Protein AF-A0A523TB74-F1 (afdb_monomer_lite)

Foldseek 3Di:
DQPQDDPVVLVVQLVVQCVVCVPVCVPPDPVVSSVVSNVVSVVVSVVVVVVVVVVVVVVD

Structure (mmCIF, N/CA/C/O backbone):
data_AF-A0A523TB74-F1
#
_entry.id   AF-A0A523TB74-F1
#
loop_
_atom_site.group_PDB
_atom_site.id
_atom_site.type_symbol
_atom_site.label_atom_id
_atom_site.label_alt_id
_atom_site.label_comp_id
_atom_site.label_asym_id
_atom_site.label_entity_id
_atom_site.label_seq_id
_atom_site.pdbx_PDB_ins_code
_atom_site.Cartn_x
_atom_site.Cartn_y
_atom_site.Cartn_z
_atom_site.occupancy
_atom_site.B_iso_or_equiv
_atom_site.auth_seq_id
_atom_site.auth_comp_id
_atom_site.auth_asym_id
_atom_site.auth_atom_id
_atom_site.pdbx_PDB_model_num
ATOM 1 N N . MET A 1 1 ? -17.528 8.731 8.527 1.00 44.38 1 MET A N 1
ATOM 2 C CA . MET A 1 1 ? -16.370 9.226 7.757 1.00 44.38 1 MET A CA 1
ATOM 3 C C . MET A 1 1 ? -15.302 8.159 7.797 1.00 44.38 1 MET A C 1
ATOM 5 O O . MET A 1 1 ? -14.869 7.804 8.888 1.00 44.38 1 MET A O 1
ATOM 9 N N . GLU A 1 2 ? -14.965 7.595 6.641 1.00 55.66 2 GLU A N 1
ATOM 10 C CA . GLU A 1 2 ? -13.847 6.660 6.506 1.00 55.66 2 GLU A CA 1
ATOM 11 C C . GLU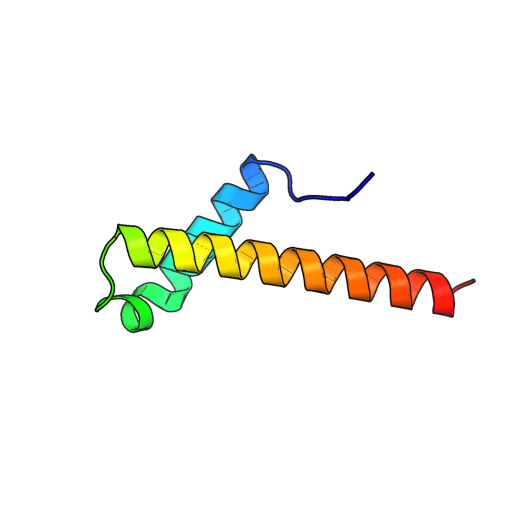 A 1 2 ? -12.571 7.361 6.976 1.00 55.66 2 GLU A C 1
ATOM 13 O O . GLU A 1 2 ? -12.261 8.466 6.529 1.00 55.66 2 GLU A O 1
ATOM 18 N N . LYS A 1 3 ? -11.863 6.767 7.940 1.00 64.88 3 LYS A N 1
ATOM 19 C CA . LYS A 1 3 ? -10.576 7.286 8.407 1.00 64.88 3 LYS A CA 1
ATOM 20 C C . LYS A 1 3 ? -9.504 6.875 7.402 1.00 64.88 3 LYS A C 1
ATOM 22 O O . LYS A 1 3 ? -8.648 6.058 7.712 1.00 64.88 3 LYS A O 1
ATOM 27 N N . SER A 1 4 ? -9.553 7.432 6.197 1.00 74.62 4 SER A N 1
ATOM 28 C CA . SER A 1 4 ? -8.468 7.269 5.235 1.00 74.62 4 SER A CA 1
ATOM 29 C C . SER A 1 4 ? -7.203 7.934 5.771 1.00 74.62 4 SER A C 1
ATOM 31 O O . SER A 1 4 ? -7.272 9.018 6.362 1.00 74.62 4 SER A O 1
ATOM 33 N N . PHE A 1 5 ? -6.036 7.341 5.518 1.00 86.75 5 PHE A N 1
ATOM 34 C CA . PHE A 1 5 ? -4.770 8.038 5.709 1.00 86.75 5 PHE A CA 1
ATOM 35 C C . PHE A 1 5 ? -4.816 9.426 5.068 1.00 86.75 5 PHE A C 1
ATOM 37 O O . PHE A 1 5 ? -5.346 9.606 3.969 1.00 86.75 5 PHE A O 1
ATOM 44 N N . SER A 1 6 ? -4.215 10.411 5.740 1.00 92.94 6 SER A N 1
ATOM 45 C CA . SER A 1 6 ? -3.987 11.706 5.108 1.00 92.94 6 SER A CA 1
ATOM 46 C C . SER A 1 6 ? -3.159 11.511 3.829 1.00 92.94 6 SER A C 1
ATOM 48 O O . SER A 1 6 ? -2.328 10.595 3.771 1.00 92.94 6 SER A O 1
ATOM 50 N N . PRO A 1 7 ? -3.302 12.384 2.818 1.00 92.88 7 PRO A N 1
ATOM 51 C CA . PRO A 1 7 ? -2.506 12.286 1.595 1.00 92.88 7 PRO A CA 1
ATOM 52 C C . PRO A 1 7 ? -0.992 12.232 1.858 1.00 92.88 7 PRO A C 1
ATOM 54 O O . PRO A 1 7 ? -0.262 11.523 1.170 1.00 92.88 7 PRO A O 1
ATOM 57 N N . GLN A 1 8 ? -0.515 12.939 2.890 1.00 95.31 8 GLN A N 1
ATOM 58 C CA . GLN A 1 8 ? 0.888 12.920 3.313 1.00 95.31 8 GLN A CA 1
ATOM 59 C C . GLN A 1 8 ? 1.307 11.557 3.878 1.00 95.31 8 GLN A C 1
ATOM 61 O O . GLN A 1 8 ? 2.341 11.022 3.479 1.00 95.31 8 GLN A O 1
ATOM 66 N N . ASN A 1 9 ? 0.496 10.965 4.760 1.00 95.06 9 ASN A N 1
ATOM 67 C CA . ASN A 1 9 ? 0.782 9.644 5.319 1.00 95.06 9 ASN A CA 1
ATOM 68 C C . ASN A 1 9 ? 0.718 8.556 4.245 1.00 95.06 9 ASN A C 1
ATOM 70 O O . ASN A 1 9 ? 1.573 7.675 4.235 1.00 95.06 9 ASN A O 1
ATOM 74 N N . ARG A 1 10 ? -0.230 8.651 3.304 1.00 96.12 10 ARG A N 1
ATOM 75 C CA . ARG A 1 10 ? -0.319 7.725 2.168 1.00 96.12 10 ARG A CA 1
ATOM 76 C C . ARG A 1 10 ? 0.966 7.741 1.339 1.00 96.12 10 ARG A C 1
ATOM 78 O O . ARG A 1 10 ? 1.556 6.687 1.132 1.00 96.12 10 ARG A O 1
ATOM 85 N N . LYS A 1 11 ? 1.446 8.929 0.951 1.00 96.56 11 LYS A N 1
ATOM 86 C CA . LYS A 1 11 ? 2.710 9.081 0.206 1.00 96.56 11 LYS A CA 1
ATOM 87 C C . LYS A 1 11 ? 3.910 8.533 0.976 1.00 96.56 11 LYS A C 1
ATOM 89 O O . LYS A 1 11 ? 4.764 7.870 0.394 1.00 96.56 11 LYS A O 1
ATOM 94 N N . LYS A 1 12 ? 3.974 8.787 2.288 1.00 97.75 12 LYS A N 1
ATOM 95 C CA . LYS A 1 12 ? 5.039 8.247 3.143 1.00 97.75 12 LYS A CA 1
ATOM 96 C C . LYS A 1 12 ? 5.025 6.716 3.146 1.00 97.75 12 LYS A C 1
ATOM 98 O O . LYS A 1 12 ? 6.077 6.113 2.979 1.00 97.75 12 LYS A O 1
ATOM 103 N N . LEU A 1 13 ? 3.852 6.104 3.308 1.00 97.38 13 LEU A N 1
ATOM 104 C CA . LEU A 1 13 ? 3.713 4.648 3.317 1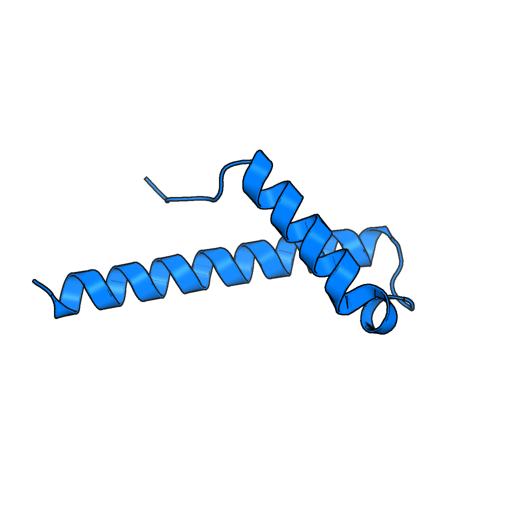.00 97.38 13 LEU A CA 1
ATOM 105 C C . LEU A 1 13 ? 4.064 4.033 1.960 1.00 97.38 13 LEU A C 1
ATOM 107 O O . LEU A 1 13 ? 4.817 3.071 1.934 1.00 97.38 13 LEU A O 1
ATOM 111 N N . GLN A 1 14 ? 3.604 4.613 0.847 1.00 98.00 14 GLN A N 1
ATOM 112 C CA . GLN A 1 14 ? 3.981 4.155 -0.497 1.00 98.00 14 GLN A CA 1
ATOM 113 C C . GLN A 1 14 ? 5.505 4.159 -0.674 1.00 98.00 14 GLN A C 1
ATOM 115 O O . GLN A 1 14 ? 6.076 3.157 -1.091 1.00 98.00 14 GLN A O 1
ATOM 120 N N . LYS A 1 15 ? 6.177 5.252 -0.283 1.00 98.00 15 LYS A N 1
ATOM 121 C CA . LYS A 1 15 ? 7.642 5.342 -0.329 1.00 98.00 15 LYS A CA 1
ATOM 122 C C . LYS A 1 15 ? 8.309 4.259 0.524 1.00 98.00 15 LYS A C 1
ATOM 124 O O . LYS A 1 15 ? 9.207 3.587 0.036 1.00 98.00 15 LYS A O 1
ATOM 129 N N . MET A 1 16 ? 7.843 4.058 1.759 1.00 98.00 16 MET A N 1
ATOM 130 C CA . MET A 1 16 ? 8.370 3.007 2.638 1.00 98.00 16 MET A CA 1
ATOM 131 C C . MET A 1 16 ? 8.196 1.608 2.036 1.00 98.00 16 MET A C 1
ATOM 133 O O . MET A 1 16 ? 9.087 0.780 2.178 1.00 98.00 16 MET A O 1
ATOM 137 N N . MET A 1 17 ? 7.076 1.343 1.360 1.00 96.75 17 MET A N 1
ATOM 138 C CA . MET A 1 17 ? 6.844 0.065 0.687 1.00 96.75 17 MET A CA 1
ATOM 139 C C . MET A 1 17 ? 7.804 -0.145 -0.486 1.00 96.75 17 MET A C 1
ATOM 141 O O . MET A 1 17 ? 8.402 -1.210 -0.597 1.00 96.75 17 MET A O 1
ATOM 145 N N . LEU A 1 18 ? 7.985 0.873 -1.332 1.00 97.62 18 LEU A N 1
ATOM 146 C CA . LEU A 1 18 ? 8.941 0.813 -2.440 1.00 97.62 18 LEU A CA 1
ATOM 147 C C . LEU A 1 18 ? 10.365 0.566 -1.933 1.00 97.62 18 LEU A C 1
ATOM 149 O O . LEU A 1 18 ? 11.060 -0.284 -2.472 1.00 97.62 18 LEU A O 1
ATOM 153 N N . GLU A 1 19 ? 10.773 1.261 -0.868 1.00 97.88 19 GLU A N 1
ATOM 154 C CA . GLU A 1 19 ? 12.091 1.091 -0.251 1.00 97.88 19 GLU A CA 1
ATOM 155 C C . GLU A 1 19 ? 12.265 -0.314 0.341 1.00 97.88 19 GLU A C 1
ATOM 157 O O . GLU A 1 19 ? 13.266 -0.975 0.063 1.00 97.88 19 GLU A O 1
ATOM 162 N N . ALA A 1 20 ? 11.283 -0.797 1.109 1.00 97.75 20 ALA A N 1
ATOM 163 C CA . ALA A 1 20 ? 11.355 -2.088 1.791 1.00 97.75 20 ALA A CA 1
ATOM 164 C C . ALA A 1 20 ? 11.410 -3.282 0.829 1.00 97.75 20 ALA A C 1
ATOM 166 O O . ALA A 1 20 ? 12.085 -4.261 1.134 1.00 97.75 20 ALA A O 1
ATOM 167 N N . PHE A 1 21 ? 10.729 -3.193 -0.317 1.00 96.50 21 PHE A N 1
ATOM 168 C CA . PHE A 1 21 ? 10.631 -4.277 -1.297 1.00 96.50 21 PHE A CA 1
ATOM 169 C C . PHE A 1 21 ? 11.435 -4.011 -2.577 1.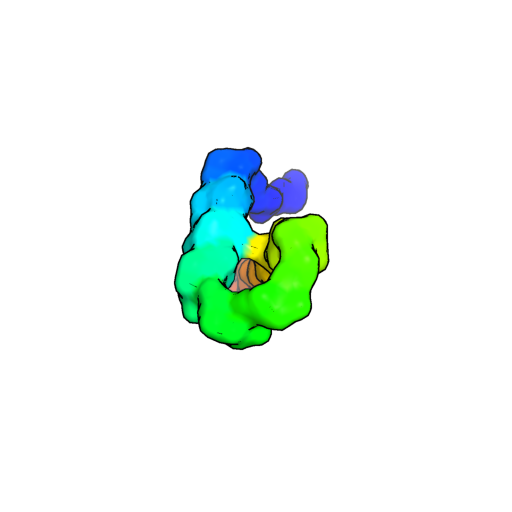00 96.50 21 PHE A C 1
ATOM 171 O O . PHE A 1 21 ? 11.147 -4.600 -3.617 1.00 96.50 21 PHE A O 1
ATOM 178 N N . THR A 1 22 ? 12.424 -3.106 -2.530 1.00 96.06 22 THR A N 1
ATOM 179 C CA . THR A 1 22 ? 13.168 -2.635 -3.717 1.00 96.06 22 THR A CA 1
ATOM 180 C C . THR A 1 22 ? 13.706 -3.793 -4.563 1.00 96.06 22 THR A C 1
ATOM 182 O O . THR A 1 22 ? 13.634 -3.753 -5.790 1.00 96.06 22 THR A O 1
ATOM 185 N N . ASN A 1 23 ? 14.236 -4.838 -3.921 1.00 97.75 23 ASN A N 1
ATOM 186 C CA . ASN A 1 23 ? 14.838 -5.972 -4.620 1.00 97.75 23 ASN A CA 1
ATOM 187 C C . ASN A 1 23 ? 13.770 -6.882 -5.234 1.00 97.75 23 ASN A C 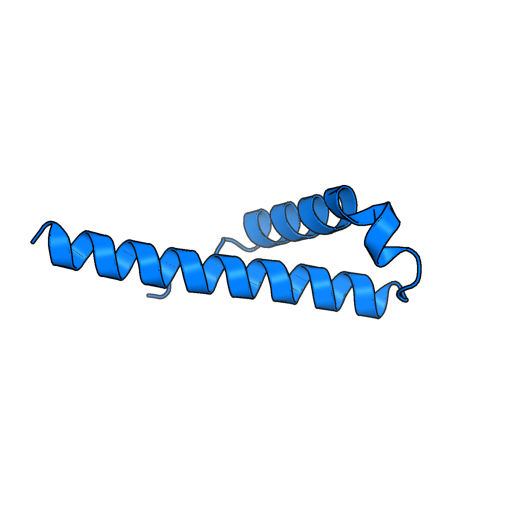1
ATOM 189 O O . ASN A 1 23 ? 13.898 -7.303 -6.384 1.00 97.75 23 ASN A O 1
ATOM 193 N N . GLU A 1 24 ? 12.702 -7.146 -4.490 1.00 97.56 24 GLU A N 1
ATOM 194 C CA . GLU A 1 24 ? 11.585 -8.004 -4.871 1.00 97.56 24 GLU A CA 1
ATOM 195 C C . GLU A 1 24 ? 10.797 -7.418 -6.046 1.00 97.56 24 GLU A C 1
ATOM 197 O O . GLU A 1 24 ? 10.353 -8.158 -6.922 1.00 97.56 24 GLU A O 1
ATOM 202 N N . ILE A 1 25 ? 10.656 -6.090 -6.091 1.00 96.69 25 ILE A N 1
ATOM 203 C CA . ILE A 1 25 ? 9.903 -5.385 -7.137 1.00 96.69 25 ILE A CA 1
ATOM 204 C C . ILE A 1 25 ? 10.792 -4.863 -8.270 1.00 96.69 25 ILE A C 1
ATOM 206 O O . ILE A 1 25 ? 10.282 -4.249 -9.206 1.00 96.69 25 ILE A O 1
ATOM 210 N N . SER A 1 26 ? 12.106 -5.105 -8.215 1.00 96.69 26 SER A N 1
ATOM 211 C CA . SER A 1 26 ? 13.082 -4.562 -9.175 1.00 96.69 26 SER A CA 1
ATOM 212 C C . SER A 1 26 ? 12.818 -4.962 -10.631 1.00 96.69 26 SER A C 1
ATOM 214 O O . SER A 1 26 ? 13.205 -4.242 -11.549 1.00 96.69 26 SER A O 1
ATOM 216 N N . THR A 1 27 ? 12.136 -6.089 -10.854 1.00 97.62 27 THR A N 1
ATOM 217 C CA . THR A 1 27 ? 11.760 -6.588 -12.186 1.00 97.62 27 THR A CA 1
ATOM 218 C C . THR A 1 27 ? 10.498 -5.931 -12.749 1.00 97.62 27 THR A C 1
ATOM 220 O O . THR A 1 27 ? 10.213 -6.069 -13.939 1.00 97.62 27 THR A O 1
ATOM 223 N N . LEU A 1 28 ? 9.736 -5.212 -11.919 1.00 98.06 28 LEU A N 1
ATOM 224 C CA . LEU A 1 28 ? 8.533 -4.498 -12.330 1.00 98.06 28 LEU A CA 1
ATOM 225 C C . LEU A 1 28 ? 8.894 -3.154 -12.966 1.00 98.06 28 LEU A C 1
ATOM 227 O O . LEU A 1 28 ? 9.846 -2.487 -12.558 1.00 98.06 28 LEU A O 1
ATOM 231 N N . THR A 1 29 ? 8.081 -2.711 -13.925 1.00 98.38 29 THR A N 1
ATOM 232 C CA . THR A 1 29 ? 8.190 -1.348 -14.458 1.00 98.38 29 THR A CA 1
ATOM 233 C C . THR A 1 29 ? 7.892 -0.319 -13.360 1.00 98.38 29 THR A C 1
ATOM 235 O O . THR A 1 29 ? 7.149 -0.626 -12.424 1.00 98.38 29 THR A O 1
ATOM 238 N N . PRO A 1 30 ? 8.387 0.927 -13.469 1.00 97.12 30 PRO A N 1
ATOM 239 C CA . PRO A 1 30 ? 8.086 1.968 -12.483 1.00 97.12 30 PRO A CA 1
ATOM 240 C C . PRO A 1 30 ? 6.583 2.192 -12.270 1.00 97.12 30 PRO A C 1
ATOM 242 O O . PRO A 1 30 ? 6.142 2.460 -11.157 1.00 97.12 30 PRO A O 1
ATOM 245 N N . GLU A 1 31 ? 5.780 2.056 -13.325 1.00 98.19 31 GLU A N 1
ATOM 246 C CA . GLU A 1 31 ? 4.320 2.125 -13.233 1.00 98.19 31 GLU A CA 1
ATOM 247 C C . GLU A 1 31 ? 3.758 1.000 -12.355 1.00 98.19 31 GLU A C 1
ATOM 249 O O . GLU A 1 31 ? 3.025 1.275 -11.407 1.00 98.19 31 GLU A O 1
ATOM 254 N N . LEU A 1 32 ? 4.165 -0.250 -12.600 1.00 98.44 32 LEU A N 1
ATOM 255 C CA . LEU A 1 32 ? 3.722 -1.403 -11.813 1.00 98.44 32 LEU A CA 1
ATOM 256 C C . LEU A 1 32 ? 4.208 -1.347 -10.360 1.00 98.44 32 LEU A C 1
ATOM 258 O O . LEU A 1 32 ? 3.462 -1.730 -9.463 1.00 98.44 32 LEU A O 1
ATOM 262 N N . GLN A 1 33 ? 5.413 -0.829 -10.102 1.00 98.38 33 GLN A N 1
ATOM 263 C CA . GLN A 1 33 ? 5.900 -0.595 -8.738 1.00 98.38 33 GLN A CA 1
ATOM 264 C C . GLN A 1 33 ? 5.004 0.403 -7.990 1.00 98.38 33 GLN A C 1
ATOM 266 O O . GLN A 1 33 ? 4.618 0.157 -6.848 1.00 98.38 33 GLN A O 1
ATOM 271 N N . ASN A 1 34 ? 4.633 1.510 -8.642 1.00 97.38 34 ASN A N 1
ATOM 272 C CA . ASN A 1 34 ? 3.765 2.526 -8.047 1.00 97.38 34 ASN A CA 1
ATOM 273 C C . ASN A 1 34 ? 2.341 2.008 -7.804 1.00 97.38 34 ASN A C 1
ATOM 275 O O . ASN A 1 34 ? 1.782 2.278 -6.742 1.00 97.38 34 ASN A O 1
ATOM 279 N N . ILE A 1 35 ? 1.777 1.251 -8.752 1.00 98.12 35 ILE A N 1
ATOM 280 C CA . ILE A 1 35 ? 0.467 0.598 -8.594 1.00 98.12 35 ILE A CA 1
ATOM 281 C C . ILE A 1 35 ? 0.507 -0.354 -7.397 1.00 98.12 35 ILE A C 1
ATOM 283 O O . ILE A 1 35 ? -0.310 -0.231 -6.489 1.00 98.12 35 ILE A O 1
ATOM 287 N N . LEU A 1 36 ? 1.512 -1.232 -7.335 1.00 98.00 36 LEU A N 1
ATOM 288 C CA . LEU A 1 36 ? 1.667 -2.182 -6.236 1.00 98.00 36 LEU A CA 1
ATOM 289 C C . LEU A 1 36 ? 1.805 -1.473 -4.879 1.00 98.00 36 LEU A C 1
ATOM 291 O O . LEU A 1 36 ? 1.181 -1.879 -3.898 1.00 98.00 36 LEU A O 1
ATOM 295 N N . ALA A 1 37 ? 2.593 -0.398 -4.805 1.00 97.81 37 ALA A N 1
ATOM 296 C CA . ALA A 1 37 ? 2.736 0.389 -3.584 1.00 97.81 37 ALA A CA 1
ATOM 297 C C . ALA A 1 37 ? 1.413 1.042 -3.151 1.00 97.81 37 ALA A C 1
ATOM 299 O O . ALA A 1 37 ? 1.099 1.050 -1.959 1.00 97.81 37 ALA A O 1
ATOM 300 N N . ASP A 1 38 ? 0.627 1.572 -4.091 1.00 97.12 38 ASP A N 1
ATOM 301 C CA . ASP A 1 38 ? -0.691 2.136 -3.796 1.00 97.12 38 ASP A CA 1
ATOM 302 C C . ASP A 1 38 ? -1.679 1.068 -3.298 1.00 97.12 38 ASP A C 1
ATOM 304 O O . ASP A 1 38 ? -2.324 1.258 -2.259 1.00 97.12 38 ASP A O 1
ATOM 308 N N . ASP A 1 39 ? -1.719 -0.083 -3.970 1.00 97.94 39 ASP A N 1
ATOM 309 C CA . ASP A 1 39 ? -2.572 -1.220 -3.622 1.00 97.94 39 ASP A CA 1
ATOM 310 C C . ASP A 1 39 ? -2.254 -1.767 -2.228 1.00 97.94 39 ASP A C 1
ATOM 312 O O . ASP A 1 39 ? -3.163 -1.990 -1.422 1.00 97.94 39 ASP A O 1
ATOM 316 N N . MET A 1 40 ? -0.969 -1.917 -1.886 1.00 97.06 40 MET A N 1
ATOM 317 C CA . MET A 1 40 ? -0.549 -2.352 -0.551 1.00 97.06 40 MET A CA 1
ATOM 318 C C . MET A 1 40 ? -1.000 -1.376 0.539 1.00 97.06 40 MET A C 1
ATOM 320 O O . MET A 1 40 ? -1.479 -1.804 1.593 1.00 97.06 40 MET A O 1
ATOM 324 N N . VAL A 1 41 ? -0.898 -0.064 0.302 1.00 96.81 41 VAL A N 1
ATOM 325 C CA . VAL A 1 41 ? -1.353 0.941 1.275 1.00 96.81 41 VAL A CA 1
ATOM 326 C C . VAL A 1 41 ? -2.877 0.929 1.420 1.00 96.81 41 VAL A C 1
ATOM 328 O O . VAL A 1 41 ? -3.382 1.053 2.539 1.00 96.81 41 VAL A O 1
ATOM 331 N N . THR A 1 42 ? -3.617 0.722 0.329 1.00 96.75 42 THR A N 1
ATOM 332 C CA . THR A 1 42 ? -5.075 0.528 0.360 1.00 96.75 42 THR A CA 1
ATOM 333 C C . THR A 1 42 ? -5.461 -0.721 1.150 1.00 96.75 42 THR A C 1
ATOM 335 O O . THR A 1 42 ? -6.289 -0.646 2.059 1.00 96.75 42 THR A O 1
ATOM 338 N N . ALA A 1 43 ? -4.839 -1.866 0.861 1.00 97.31 43 ALA A N 1
ATOM 339 C CA . ALA A 1 43 ? -5.104 -3.121 1.560 1.00 97.31 43 ALA A CA 1
ATOM 340 C C . ALA A 1 43 ? -4.809 -3.006 3.064 1.00 97.31 43 ALA A C 1
ATO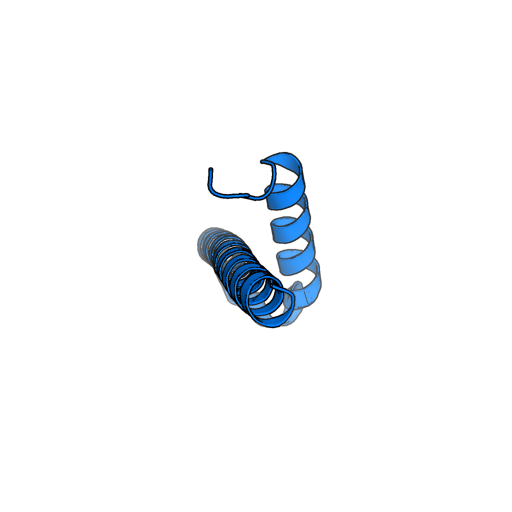M 342 O O . ALA A 1 43 ? -5.597 -3.466 3.896 1.00 97.31 43 ALA A O 1
ATOM 343 N N . PHE A 1 44 ? -3.713 -2.331 3.421 1.00 96.06 44 PHE A N 1
ATOM 344 C CA . PHE A 1 44 ? -3.354 -2.066 4.809 1.00 96.06 44 PHE A CA 1
ATOM 345 C C . PHE A 1 44 ? -4.395 -1.193 5.523 1.00 96.06 44 PHE A C 1
ATOM 347 O O . PHE A 1 44 ? -4.859 -1.562 6.604 1.00 96.06 44 PHE A O 1
ATOM 354 N N . GLN A 1 45 ? -4.822 -0.085 4.906 1.00 94.50 45 GLN A N 1
ATOM 355 C CA . GLN A 1 45 ? -5.885 0.773 5.441 1.00 94.50 45 GLN A CA 1
ATOM 356 C C . GLN A 1 45 ? -7.177 -0.017 5.674 1.00 94.50 45 GLN A C 1
ATOM 358 O O . GLN A 1 45 ? -7.745 0.029 6.764 1.00 94.50 45 GLN A O 1
ATOM 363 N N . ASN A 1 46 ? -7.609 -0.790 4.675 1.00 95.38 46 ASN A N 1
ATOM 364 C CA . ASN A 1 46 ? -8.818 -1.605 4.768 1.00 95.38 46 ASN A CA 1
ATOM 365 C C . ASN A 1 46 ? -8.740 -2.576 5.950 1.00 95.38 46 ASN A C 1
ATOM 367 O O . ASN A 1 46 ? -9.723 -2.782 6.668 1.00 95.38 46 ASN A O 1
ATOM 371 N N . ARG A 1 47 ? -7.562 -3.165 6.190 1.00 96.62 47 ARG A N 1
ATOM 372 C CA . ARG A 1 47 ? -7.384 -4.099 7.299 1.00 96.62 47 ARG A CA 1
ATOM 373 C C . ARG A 1 47 ? -7.400 -3.408 8.659 1.00 96.62 47 ARG A C 1
ATOM 375 O O . ARG A 1 47 ? -8.024 -3.937 9.580 1.00 96.62 47 ARG A O 1
ATOM 382 N N . LEU A 1 48 ? -6.777 -2.236 8.778 1.00 95.25 48 LEU A N 1
ATOM 383 C CA . LEU A 1 48 ? -6.847 -1.424 9.993 1.00 95.25 48 LEU A CA 1
ATOM 384 C C . LEU A 1 48 ? -8.289 -1.045 10.334 1.00 95.25 48 LEU A C 1
ATOM 386 O O . LEU A 1 48 ? -8.696 -1.201 11.484 1.00 95.25 48 LEU A O 1
ATOM 390 N N . ASP A 1 49 ? -9.076 -0.620 9.348 1.00 93.50 49 ASP A N 1
ATOM 391 C CA . ASP A 1 49 ? -10.479 -0.252 9.550 1.00 93.50 49 ASP A CA 1
ATOM 392 C C . AS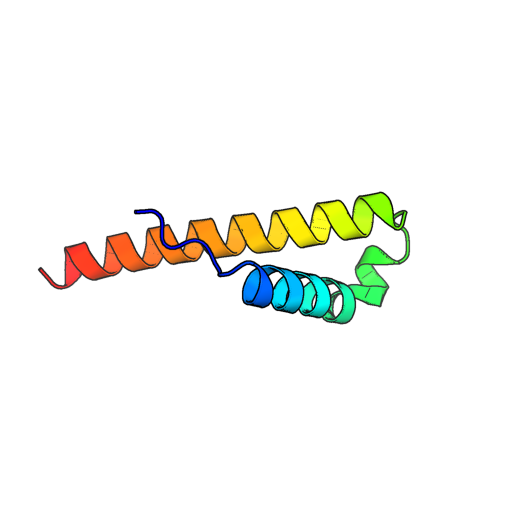P A 1 49 ? -11.308 -1.435 10.064 1.00 93.50 49 ASP A C 1
ATOM 394 O O . ASP A 1 49 ? -12.110 -1.292 10.991 1.00 93.50 49 ASP A O 1
ATOM 398 N N . VAL A 1 50 ? -11.091 -2.631 9.505 1.00 94.94 50 VAL A N 1
ATOM 399 C CA . VAL A 1 50 ? -11.731 -3.862 9.990 1.00 94.94 50 VAL A CA 1
ATOM 400 C C . VAL A 1 50 ? -11.336 -4.149 11.438 1.00 94.94 50 VAL A C 1
ATOM 402 O O . VAL A 1 50 ? -12.212 -4.415 12.261 1.00 94.94 50 VAL A O 1
ATOM 405 N N . PHE A 1 51 ? -10.049 -4.065 11.776 1.00 95.38 51 PHE A N 1
ATOM 406 C CA . PHE A 1 51 ? -9.579 -4.309 13.140 1.00 95.38 51 PHE A CA 1
ATOM 407 C C . PHE A 1 51 ? -10.136 -3.308 14.150 1.00 95.38 51 PHE A C 1
ATOM 409 O O . PHE A 1 51 ? -10.598 -3.720 15.211 1.00 95.38 51 PHE A O 1
ATOM 416 N N . GLN A 1 52 ? -10.184 -2.022 13.804 1.00 93.25 52 GLN A N 1
ATOM 417 C CA . GLN A 1 52 ? -10.784 -0.993 14.654 1.00 93.25 52 GLN A CA 1
ATOM 418 C C . GLN A 1 52 ? -12.274 -1.258 14.897 1.00 93.25 52 GLN A C 1
ATOM 420 O O . GLN A 1 52 ? -12.751 -1.117 16.022 1.00 93.25 52 GLN A O 1
ATOM 425 N N . ARG A 1 53 ? -13.014 -1.692 13.867 1.00 92.75 53 ARG A N 1
ATOM 426 C CA . ARG A 1 53 ? -14.434 -2.059 13.999 1.00 92.75 53 ARG A CA 1
ATOM 427 C C . ARG A 1 53 ? -14.637 -3.285 14.884 1.00 92.75 53 ARG A C 1
ATOM 429 O O . ARG A 1 53 ? -15.584 -3.300 15.663 1.00 92.75 53 ARG A O 1
ATOM 436 N N . ILE A 1 54 ? -13.788 -4.307 14.757 1.00 95.25 54 ILE A N 1
ATOM 437 C CA . ILE A 1 54 ? -13.845 -5.492 15.624 1.00 95.25 54 ILE A CA 1
ATOM 438 C C . ILE A 1 54 ? -13.570 -5.079 17.071 1.00 95.25 54 ILE A C 1
ATOM 440 O O . ILE A 1 54 ? -14.371 -5.386 17.945 1.00 95.25 54 ILE A O 1
ATOM 444 N N . GLN A 1 55 ? -12.494 -4.324 17.310 1.00 93.69 55 GLN A N 1
ATOM 445 C CA . GLN A 1 55 ? -12.118 -3.877 18.649 1.00 93.69 55 GLN A CA 1
ATOM 446 C C . GLN A 1 55 ? -13.236 -3.070 19.316 1.00 93.69 55 GLN A C 1
ATOM 448 O O . GLN A 1 55 ? -13.613 -3.389 20.437 1.00 93.69 55 GLN A O 1
ATOM 453 N N . ALA A 1 56 ? -13.820 -2.098 18.607 1.00 92.75 56 ALA A N 1
ATOM 454 C CA . ALA A 1 56 ? -14.909 -1.276 19.131 1.00 92.75 56 ALA A CA 1
ATOM 455 C C . ALA A 1 56 ? -16.155 -2.091 19.523 1.00 92.75 56 ALA A C 1
ATOM 457 O O . ALA A 1 56 ? -16.840 -1.721 20.468 1.00 92.75 56 ALA A O 1
ATOM 458 N N . LYS A 1 57 ? -16.446 -3.192 18.814 1.00 90.62 57 LYS A N 1
ATOM 459 C CA . LYS A 1 57 ? -17.561 -4.098 19.141 1.00 90.62 57 LYS A CA 1
ATOM 460 C C . LYS A 1 57 ? -17.274 -4.997 20.339 1.00 90.62 57 LYS A C 1
ATOM 462 O O . LYS A 1 57 ? -18.207 -5.372 21.029 1.00 90.62 57 LYS A O 1
ATOM 467 N N . THR A 1 58 ? -16.017 -5.375 20.553 1.00 84.00 58 THR A N 1
ATOM 468 C CA . THR A 1 58 ? -15.621 -6.226 21.685 1.00 84.00 58 THR A CA 1
ATOM 469 C C . THR A 1 58 ? -15.503 -5.433 22.990 1.00 84.00 58 THR A C 1
ATOM 471 O O . THR A 1 58 ? -15.613 -6.011 24.065 1.00 84.00 58 THR A O 1
ATOM 474 N N . THR A 1 59 ? -15.254 -4.123 22.915 1.00 73.19 59 THR A N 1
ATOM 475 C CA . THR A 1 59 ? -15.115 -3.236 24.085 1.00 73.19 59 THR A CA 1
ATOM 476 C C . THR A 1 59 ? -16.392 -2.473 24.458 1.00 73.19 59 THR A C 1
ATOM 478 O O . THR A 1 59 ? -16.334 -1.645 25.364 1.00 73.19 59 THR A O 1
ATOM 481 N N . ALA A 1 60 ? -17.496 -2.688 23.737 1.00 57.19 60 ALA A N 1
ATOM 482 C CA . ALA A 1 60 ? -18.815 -2.101 23.999 1.00 57.19 60 ALA A CA 1
ATOM 483 C C . ALA A 1 60 ? -19.708 -3.100 24.742 1.00 57.19 60 ALA A C 1
ATOM 485 O O . ALA A 1 60 ? -20.491 -2.639 25.600 1.00 57.19 60 ALA A O 1
#

Sequence (60 aa):
MEKSFSPQNRKKLQKMMLEAFTNEISTLTPELQNILADDMVTAFQNRLDVFQRIQAKTTA

Secondary structure (DSSP, 8-state):
---PPPHHHHHHHHHHHHHHTTTTTTTS-HHHHHHHHHHHHHHHHHHHHHHHHHHHHH--

pLDDT: mean 92.51, std 11.12, range [44.38, 98.44]

Radius of gyration: 14.25 Å; chains: 1; bounding box: 34×21×38 Å